Protein AF-A0AAJ4AQU0-F1 (afdb_monomer_lite)

Foldseek 3Di:
DVVPVVVVVVVVVVVVVVVCVVVVPPVVVVVVVVVPPDDPPDDDDDPLCVVLVCLCCVLVFDFDADVPPRQGDWGPVVSSVVSLVPDPVNVVDDPVVVVVSVVVNVVVGVVVSVVVVVVVVVVVPDD

Radius of gyration: 20.94 Å; chains: 1; bounding box: 39×49×46 Å

Sequence (127 aa):
MRQLYAADIDAEQDRLNEQANQWNAPPEVLAQLANQLPDDEDVVIWPENHLTMNLFFSCQTQWHFAGMAGVRTGLNWQSLELAMSRSAEFRSLDDGTKDEVFDELVLVERVVLKAIREHESLQKTKP

Secondary structure (DSSP, 8-state):
-HHHHHHHHHHHHHHHHHHHHHTT--HHHHHHHHTSSPPTT--PPPGGGHHHHHHHHHTTT-EEEETTTTEEEEE-HHHHHHHHHH-HHHHHS-HHHHHHHHHHHHHHHHHHHHHHHHHHHHHTT--

pLDDT: mean 78.4, std 15.03, range [33.78, 95.88]

Structure (mmCIF, N/CA/C/O backbone):
data_AF-A0AAJ4AQU0-F1
#
_entry.id   AF-A0AAJ4AQU0-F1
#
loop_
_atom_site.group_PDB
_atom_site.id
_atom_site.type_symbol
_atom_site.label_atom_id
_atom_site.label_alt_id
_atom_site.label_comp_id
_atom_site.label_asym_id
_atom_site.label_entity_id
_atom_site.label_seq_id
_atom_site.pdbx_PDB_ins_code
_atom_site.Cartn_x
_atom_site.Cartn_y
_atom_site.Cartn_z
_atom_site.occupancy
_atom_site.B_iso_or_equiv
_atom_site.auth_seq_id
_atom_site.auth_comp_id
_atom_site.auth_asym_id
_atom_site.auth_atom_id
_atom_site.pdbx_PDB_model_num
ATOM 1 N N . MET A 1 1 ? -18.404 -2.796 -17.297 1.00 43.47 1 MET A N 1
ATOM 2 C CA . MET A 1 1 ? -17.021 -3.277 -17.075 1.00 43.47 1 MET A CA 1
ATOM 3 C C . MET A 1 1 ? -16.926 -4.351 -15.985 1.00 43.47 1 MET A C 1
ATOM 5 O O . MET A 1 1 ? -16.213 -5.305 -16.217 1.00 43.47 1 MET A O 1
ATOM 9 N N . ARG A 1 2 ? -17.687 -4.303 -14.870 1.00 33.78 2 ARG A N 1
ATOM 10 C CA . ARG A 1 2 ? -17.804 -5.432 -13.901 1.00 33.78 2 ARG A CA 1
ATOM 11 C C . ARG A 1 2 ? -18.472 -6.707 -14.445 1.00 33.78 2 ARG A C 1
ATOM 13 O O . ARG A 1 2 ? -18.198 -7.787 -13.955 1.00 33.78 2 ARG A O 1
ATOM 20 N N . GLN A 1 3 ? -19.356 -6.576 -15.433 1.00 34.16 3 GLN A N 1
ATOM 21 C CA . GLN A 1 3 ? -20.118 -7.704 -15.990 1.00 34.16 3 GLN A CA 1
ATOM 22 C C . GLN A 1 3 ? -19.325 -8.575 -16.975 1.00 34.16 3 GLN A C 1
ATOM 24 O O . GLN A 1 3 ? -19.775 -9.667 -17.283 1.00 34.16 3 GLN A O 1
ATOM 29 N N . LEU A 1 4 ? -18.179 -8.099 -17.474 1.00 39.06 4 LEU A N 1
ATOM 30 C CA . LEU A 1 4 ? -17.393 -8.837 -18.468 1.00 39.06 4 LEU A CA 1
ATOM 31 C C . LEU A 1 4 ? -16.598 -9.981 -17.818 1.00 39.06 4 LEU A C 1
ATOM 33 O O . LEU A 1 4 ? -16.625 -11.085 -18.331 1.00 39.06 4 LEU A O 1
ATOM 37 N N . TYR A 1 5 ? -16.020 -9.769 -16.632 1.00 46.91 5 TYR A N 1
ATOM 38 C CA . TYR A 1 5 ? -15.169 -10.777 -15.986 1.00 46.91 5 TYR A CA 1
ATOM 39 C C . TYR A 1 5 ? -15.909 -11.901 -15.256 1.00 46.91 5 TYR A C 1
ATOM 41 O O . TYR A 1 5 ? -15.424 -13.024 -15.251 1.00 46.91 5 TYR A O 1
ATOM 49 N N . ALA A 1 6 ? -17.085 -11.638 -14.674 1.00 49.25 6 ALA A N 1
ATOM 50 C CA . ALA A 1 6 ? -17.925 -12.724 -14.157 1.00 49.25 6 ALA A CA 1
ATOM 51 C C . ALA A 1 6 ? -18.366 -13.647 -15.305 1.00 49.25 6 ALA A C 1
ATOM 53 O O . ALA A 1 6 ? -18.252 -14.860 -15.200 1.00 49.25 6 ALA A O 1
ATOM 54 N N . ALA A 1 7 ? -18.739 -13.056 -16.447 1.00 54.66 7 ALA A N 1
ATOM 55 C CA . ALA A 1 7 ? -19.074 -13.809 -17.649 1.00 54.66 7 ALA A CA 1
ATOM 56 C C . ALA A 1 7 ? -17.878 -14.595 -18.214 1.00 54.66 7 ALA A C 1
ATOM 58 O O . ALA A 1 7 ? -18.085 -15.676 -18.752 1.00 54.66 7 ALA A O 1
ATOM 59 N N . ASP A 1 8 ? -16.647 -14.087 -18.087 1.00 58.78 8 ASP A N 1
ATOM 60 C CA . ASP A 1 8 ? -15.440 -14.794 -18.535 1.00 58.78 8 ASP A CA 1
ATOM 61 C C . ASP A 1 8 ? -15.090 -15.992 -17.633 1.00 58.78 8 ASP A C 1
ATOM 63 O O . ASP A 1 8 ? -14.667 -17.029 -18.142 1.00 58.78 8 ASP A O 1
ATOM 67 N N . ILE A 1 9 ? -15.306 -15.884 -16.315 1.00 58.62 9 ILE A N 1
ATOM 68 C CA . ILE A 1 9 ? -15.133 -17.001 -15.369 1.00 58.62 9 ILE A CA 1
ATOM 69 C C . ILE A 1 9 ? -16.214 -18.062 -15.603 1.00 58.62 9 ILE A C 1
ATOM 71 O O . ILE A 1 9 ? -15.888 -19.237 -15.770 1.00 58.62 9 ILE A O 1
ATOM 75 N N . ASP A 1 10 ? -17.477 -17.642 -15.710 1.00 65.94 10 ASP A N 1
ATOM 76 C CA . ASP A 1 10 ? -18.609 -18.533 -15.980 1.00 65.94 10 ASP A CA 1
ATOM 77 C C . ASP A 1 10 ? -18.435 -19.261 -17.329 1.00 65.94 10 ASP A C 1
ATOM 79 O O . ASP A 1 10 ? -18.636 -20.471 -17.425 1.00 65.94 10 ASP A O 1
ATOM 83 N N . ALA A 1 11 ? -17.980 -18.551 -18.371 1.00 72.19 11 ALA A N 1
ATOM 84 C CA . ALA A 1 11 ? -17.759 -19.131 -19.695 1.00 72.19 11 ALA A CA 1
ATOM 85 C C . ALA A 1 11 ? -16.601 -20.138 -19.727 1.00 72.19 11 ALA A C 1
ATOM 87 O O . ALA A 1 11 ? -16.659 -21.125 -20.464 1.00 72.19 11 ALA A O 1
ATOM 88 N N . GLU A 1 12 ? -15.537 -19.903 -18.960 1.00 68.62 12 GLU A N 1
ATOM 89 C CA . GLU A 1 12 ? -14.436 -20.860 -18.851 1.00 68.62 12 GLU A CA 1
ATOM 90 C C . GLU A 1 12 ? -14.853 -22.096 -18.042 1.00 68.62 12 GLU A C 1
ATOM 92 O O . GLU A 1 12 ? -14.488 -23.223 -18.379 1.00 68.62 12 GLU A O 1
ATOM 97 N N . GLN A 1 13 ? -15.704 -21.909 -17.036 1.00 66.19 13 GLN A N 1
ATOM 98 C CA . GLN A 1 13 ? -16.266 -22.994 -16.242 1.00 66.19 13 GLN A CA 1
ATOM 99 C C . GLN A 1 13 ? -17.209 -23.887 -17.055 1.00 66.19 13 GLN A C 1
ATOM 101 O O . GLN A 1 13 ? -17.137 -25.115 -16.953 1.00 66.19 13 GLN A O 1
ATOM 106 N N . ASP A 1 14 ? -18.025 -23.297 -17.927 1.00 76.81 14 ASP A N 1
ATOM 107 C CA . ASP A 1 14 ? -18.859 -24.041 -18.871 1.00 76.81 14 ASP A CA 1
ATOM 108 C C . ASP A 1 14 ? -18.006 -24.886 -19.831 1.00 76.81 14 ASP A C 1
ATOM 110 O O . ASP A 1 14 ? -18.283 -26.073 -20.019 1.00 76.81 14 ASP A O 1
ATOM 114 N N . ARG A 1 15 ? -16.900 -24.338 -20.357 1.00 76.25 15 ARG A N 1
ATOM 115 C CA . ARG A 1 15 ? -15.965 -25.094 -21.214 1.00 76.25 15 ARG A CA 1
ATOM 116 C C . ARG A 1 15 ? -15.301 -26.255 -20.483 1.00 76.25 15 ARG A C 1
ATOM 118 O O . ARG A 1 15 ? -15.224 -27.354 -21.032 1.00 76.25 15 ARG A O 1
ATOM 125 N N . LEU A 1 16 ? -14.819 -26.030 -19.261 1.00 70.88 16 LEU A N 1
ATOM 126 C CA . LEU A 1 16 ? -14.173 -27.075 -18.462 1.00 70.88 16 LEU A CA 1
ATOM 127 C C . LEU A 1 16 ? -15.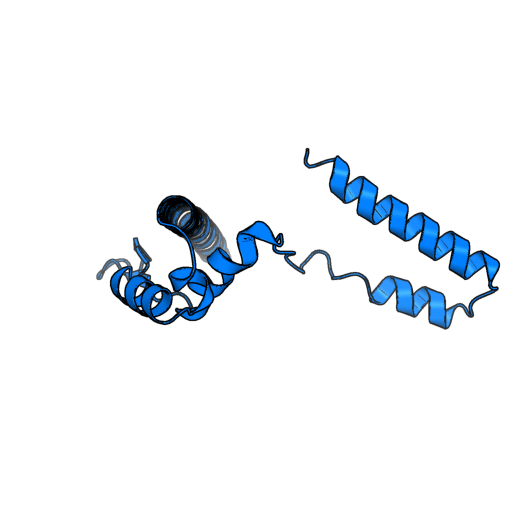158 -28.203 -18.125 1.00 70.88 16 LEU A C 1
ATOM 129 O O . LEU A 1 16 ? -14.800 -29.379 -18.216 1.00 70.88 16 LEU A O 1
ATOM 133 N N . ASN A 1 17 ? -16.414 -27.863 -17.822 1.00 72.75 17 ASN A N 1
ATOM 134 C CA . ASN A 1 17 ? -17.481 -28.836 -17.590 1.00 72.75 17 ASN A CA 1
ATOM 135 C C . ASN A 1 17 ? -17.842 -29.617 -18.862 1.00 72.75 17 ASN A C 1
ATOM 137 O O . ASN A 1 17 ? -17.996 -30.840 -18.813 1.00 72.75 17 ASN A O 1
ATOM 141 N N . GLU A 1 18 ? -17.945 -28.950 -20.015 1.00 79.12 18 GLU A N 1
ATOM 142 C CA . GLU A 1 18 ? -18.169 -29.607 -21.308 1.00 79.12 18 GLU A CA 1
ATOM 143 C C . GLU A 1 18 ? -17.034 -30.579 -21.656 1.00 79.12 18 GLU A C 1
ATOM 145 O O . GLU A 1 18 ? -17.289 -31.720 -22.053 1.00 79.12 18 GLU A O 1
ATOM 150 N N . GLN A 1 19 ? -15.783 -30.172 -21.443 1.00 75.75 19 GLN A N 1
ATOM 151 C CA . GLN A 1 19 ? -14.606 -30.987 -21.735 1.00 75.75 19 GLN A CA 1
ATOM 152 C C . GLN A 1 19 ? -14.485 -32.191 -20.789 1.00 75.75 19 GLN A C 1
ATOM 154 O O . GLN A 1 19 ? -14.175 -33.303 -21.224 1.00 75.75 19 GLN A O 1
ATOM 159 N N . ALA A 1 20 ? -14.796 -32.008 -19.505 1.00 71.44 20 ALA A N 1
ATOM 160 C CA . ALA A 1 20 ? -14.804 -33.095 -18.534 1.00 71.44 20 ALA A CA 1
ATOM 161 C C . ALA A 1 20 ? -15.932 -34.111 -18.804 1.00 71.44 20 ALA A C 1
ATOM 163 O O . ALA A 1 20 ? -15.712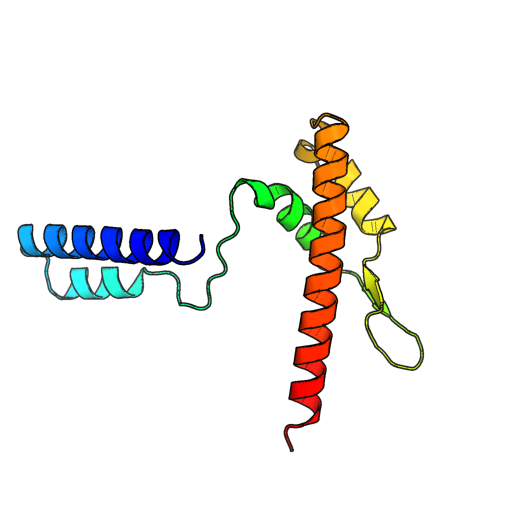 -35.323 -18.700 1.00 71.44 20 ALA A O 1
ATOM 164 N N . ASN A 1 21 ? -17.104 -33.639 -19.246 1.00 73.00 21 ASN A N 1
ATOM 165 C CA . ASN A 1 21 ? -18.194 -34.499 -19.718 1.00 73.00 21 ASN A CA 1
ATOM 166 C C . ASN A 1 21 ? -17.808 -35.262 -20.995 1.00 73.00 21 ASN A C 1
ATOM 168 O O . ASN A 1 21 ? -18.092 -36.453 -21.114 1.00 73.00 21 ASN A O 1
ATOM 172 N N . GLN A 1 22 ? -17.108 -34.612 -21.930 1.00 80.88 22 GLN A N 1
ATOM 173 C CA . GLN A 1 22 ? -16.633 -35.239 -23.167 1.00 80.88 22 GLN A CA 1
ATOM 174 C C . GLN A 1 22 ? -15.657 -36.398 -22.905 1.00 80.88 22 GLN A C 1
ATOM 176 O O . GLN A 1 22 ? -15.599 -37.351 -23.683 1.00 80.88 22 GLN A O 1
ATOM 181 N N . TRP A 1 23 ? -14.896 -36.337 -21.813 1.00 78.00 23 TRP A N 1
ATOM 182 C CA . TRP A 1 23 ? -13.918 -37.361 -21.443 1.00 78.00 23 TRP A CA 1
ATOM 183 C C . TRP A 1 23 ? -14.457 -38.428 -20.484 1.00 78.00 23 TRP A C 1
ATOM 185 O O . TRP A 1 23 ? -13.678 -39.271 -20.040 1.00 78.00 23 TRP A O 1
ATOM 195 N N . ASN A 1 24 ? -15.766 -38.435 -20.183 1.00 78.06 24 ASN A N 1
ATOM 196 C CA . ASN A 1 24 ? -16.362 -39.302 -19.156 1.00 78.06 24 ASN A CA 1
ATOM 197 C C . ASN A 1 24 ? -15.550 -39.266 -17.849 1.00 78.06 24 ASN A C 1
ATOM 199 O O . ASN A 1 24 ? -15.269 -40.309 -17.248 1.00 78.06 24 ASN A O 1
ATOM 203 N N . ALA A 1 25 ? -15.120 -38.068 -17.441 1.00 75.44 25 ALA A N 1
ATOM 204 C CA . ALA A 1 25 ? -14.347 -37.908 -16.224 1.00 75.44 25 ALA A CA 1
ATOM 205 C C . ALA A 1 25 ? -15.123 -38.522 -15.040 1.00 75.44 25 ALA A C 1
ATOM 207 O O . ALA A 1 25 ? -16.333 -38.300 -14.920 1.00 75.44 25 ALA A O 1
ATOM 208 N N . PRO A 1 26 ? -14.467 -39.311 -14.169 1.00 77.69 26 PRO A N 1
ATOM 209 C CA . PRO A 1 26 ? -15.115 -39.854 -12.986 1.00 77.69 26 PRO A CA 1
ATOM 210 C C . PRO A 1 26 ? -15.768 -38.733 -12.160 1.00 77.69 26 PRO A C 1
ATOM 212 O O . PRO A 1 26 ? -15.194 -37.644 -12.077 1.00 77.69 26 PRO A O 1
ATOM 215 N N . PRO A 1 27 ? -16.908 -38.986 -11.488 1.00 70.25 27 PRO A N 1
ATOM 216 C CA . PRO A 1 27 ? -17.597 -37.974 -10.678 1.00 70.25 27 PRO A CA 1
ATOM 217 C C . PRO A 1 27 ? -16.689 -37.321 -9.628 1.00 70.25 27 PRO A C 1
ATOM 219 O O . PRO A 1 27 ? -16.859 -36.156 -9.286 1.00 70.25 27 PRO A O 1
ATOM 222 N N . GLU A 1 28 ? -15.688 -38.064 -9.153 1.00 71.19 28 GLU A N 1
ATOM 223 C CA . GLU A 1 28 ? -14.668 -37.594 -8.215 1.00 71.19 28 GLU A CA 1
ATOM 224 C C . GLU A 1 28 ? -13.771 -36.492 -8.804 1.00 71.19 28 GLU A C 1
ATOM 226 O O . GLU A 1 28 ? -13.384 -35.577 -8.085 1.00 71.19 28 GLU A O 1
ATOM 231 N N . VAL A 1 29 ? -13.475 -36.533 -10.108 1.00 72.44 29 VAL A N 1
ATOM 232 C CA . VAL A 1 29 ? -12.662 -35.520 -10.804 1.00 72.44 29 VAL A CA 1
ATOM 233 C C . VAL A 1 29 ? -13.474 -34.245 -11.040 1.00 72.44 29 VAL A C 1
ATOM 235 O O . VAL A 1 29 ? -12.963 -33.148 -10.832 1.00 72.44 29 VAL A O 1
ATOM 238 N N . LEU A 1 30 ? -14.757 -34.379 -11.389 1.00 64.69 30 LEU A N 1
ATOM 239 C CA . LEU A 1 30 ? -15.687 -33.247 -11.505 1.00 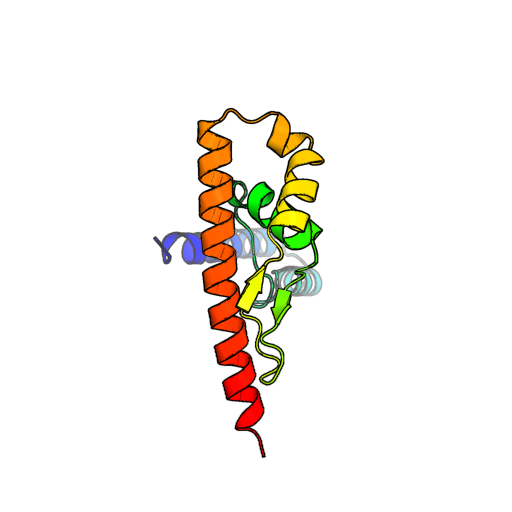64.69 30 LEU A CA 1
ATOM 240 C C . LEU A 1 30 ? -15.880 -32.535 -10.156 1.00 64.69 30 LEU A C 1
ATOM 242 O O . LEU A 1 30 ? -15.858 -31.308 -10.089 1.00 64.69 30 LEU A O 1
ATOM 246 N N . ALA A 1 31 ? -16.005 -33.303 -9.069 1.00 67.31 31 ALA A N 1
ATOM 247 C CA . ALA A 1 31 ? -16.106 -32.763 -7.715 1.00 67.31 31 ALA A CA 1
ATOM 248 C C . ALA A 1 31 ? -14.815 -32.062 -7.253 1.00 67.31 31 ALA A C 1
ATOM 250 O O . ALA A 1 31 ? -14.878 -31.079 -6.520 1.00 67.31 31 ALA A O 1
ATOM 251 N N . GLN A 1 32 ? -13.642 -32.541 -7.682 1.00 67.56 32 GLN A N 1
ATOM 252 C CA . GLN A 1 32 ? -12.367 -31.867 -7.415 1.00 67.56 32 GLN A CA 1
ATOM 253 C C . GLN A 1 32 ? -12.226 -30.564 -8.205 1.00 67.56 32 GLN A C 1
ATOM 255 O O . GLN A 1 32 ? -11.750 -29.588 -7.637 1.00 67.56 32 GLN A O 1
ATOM 260 N N . LEU A 1 33 ? -12.677 -30.518 -9.464 1.00 61.12 33 LEU A N 1
ATOM 261 C CA . LEU A 1 33 ? -12.679 -29.287 -10.265 1.00 61.12 33 LEU A CA 1
ATOM 262 C C . LEU A 1 33 ? -13.561 -28.200 -9.637 1.00 61.12 33 LEU A C 1
ATOM 264 O O . LEU A 1 33 ? -13.146 -27.051 -9.542 1.00 61.12 33 LEU A O 1
ATOM 268 N N . ALA A 1 34 ? -14.748 -28.577 -9.154 1.00 61.50 34 ALA A N 1
ATOM 269 C CA . ALA A 1 34 ? -15.660 -27.657 -8.474 1.00 61.50 34 ALA A CA 1
ATOM 270 C C . ALA A 1 34 ? -15.074 -27.076 -7.171 1.00 61.50 34 ALA A C 1
ATOM 272 O O . ALA A 1 34 ? -15.415 -25.960 -6.801 1.00 61.50 34 ALA A O 1
ATOM 273 N N . ASN A 1 35 ? -14.174 -27.811 -6.504 1.00 60.34 35 ASN A N 1
ATOM 274 C CA . ASN A 1 35 ? -13.485 -27.386 -5.278 1.00 60.34 35 ASN A CA 1
ATOM 275 C C . ASN A 1 35 ? -12.133 -26.685 -5.530 1.00 60.34 35 ASN A C 1
ATOM 277 O O . ASN A 1 35 ? -11.453 -26.330 -4.571 1.00 60.34 35 ASN A O 1
ATOM 281 N N . GLN A 1 36 ? -11.691 -26.554 -6.786 1.00 57.41 36 GLN A N 1
ATOM 282 C CA . GLN A 1 36 ? -10.459 -25.839 -7.155 1.00 57.41 36 GLN A CA 1
ATOM 283 C C . GLN A 1 36 ? -10.708 -24.398 -7.595 1.00 57.41 36 GLN A C 1
ATOM 285 O O . GLN A 1 36 ? -9.755 -23.679 -7.901 1.00 57.41 36 GLN A O 1
ATOM 290 N N . LEU A 1 37 ? -11.969 -23.976 -7.640 1.00 52.59 37 LEU A N 1
ATOM 291 C CA . LEU A 1 37 ? -12.273 -22.567 -7.791 1.00 52.59 37 LEU A CA 1
ATOM 292 C C . LEU A 1 37 ? -11.812 -21.855 -6.516 1.00 52.59 37 LEU A C 1
ATOM 294 O O . LEU A 1 37 ? -12.047 -22.387 -5.427 1.00 52.59 37 LEU A O 1
ATOM 298 N N . PRO A 1 38 ? -11.133 -20.703 -6.641 1.00 49.88 38 PRO A N 1
ATOM 299 C CA . PRO A 1 38 ? -10.900 -19.840 -5.495 1.00 49.88 38 PRO A CA 1
ATOM 300 C C . PRO A 1 38 ? -12.247 -19.635 -4.795 1.00 49.88 38 PRO A C 1
ATOM 302 O O . PRO A 1 38 ? -13.245 -19.399 -5.485 1.00 49.88 38 PRO A O 1
ATOM 305 N N . ASP A 1 39 ? -12.308 -19.780 -3.468 1.00 52.41 39 ASP A N 1
ATOM 306 C CA . ASP A 1 39 ? -13.531 -19.433 -2.736 1.00 52.41 39 ASP A CA 1
ATOM 307 C C . ASP A 1 39 ? -13.922 -17.995 -3.137 1.00 52.41 39 ASP A C 1
ATOM 309 O O . ASP A 1 39 ? -13.049 -17.182 -3.447 1.00 52.41 39 ASP A O 1
ATOM 313 N N . ASP A 1 40 ? -15.204 -17.618 -3.081 1.00 52.34 40 ASP A N 1
ATOM 314 C CA . ASP A 1 40 ? -15.640 -16.215 -3.279 1.00 52.34 40 ASP A CA 1
ATOM 315 C C . ASP A 1 40 ? -14.932 -15.217 -2.312 1.00 52.34 40 ASP A C 1
ATOM 317 O O . ASP A 1 40 ? -15.121 -14.000 -2.393 1.00 52.34 40 ASP A O 1
ATOM 321 N N . GLU A 1 41 ? -14.116 -15.726 -1.381 1.00 55.41 41 GLU A N 1
ATOM 322 C CA . GLU A 1 41 ? -13.233 -14.997 -0.470 1.00 55.41 41 GLU A CA 1
ATOM 323 C C . GLU A 1 41 ? -11.822 -14.704 -1.028 1.00 55.41 41 GLU A C 1
ATOM 325 O O . GLU A 1 41 ? -11.114 -13.859 -0.469 1.00 55.41 41 GLU A O 1
ATOM 330 N N . ASP A 1 42 ? -11.396 -15.334 -2.126 1.00 59.78 42 ASP A N 1
ATOM 331 C CA . ASP A 1 42 ? -10.065 -15.139 -2.701 1.00 59.78 42 ASP A CA 1
ATOM 332 C C . ASP A 1 42 ? -10.009 -13.858 -3.549 1.00 59.78 42 ASP A C 1
ATOM 334 O O . ASP A 1 42 ? -10.514 -13.754 -4.670 1.00 59.78 42 ASP A O 1
ATOM 338 N N . VAL A 1 43 ? -9.355 -12.833 -2.999 1.00 71.62 43 VAL A N 1
ATOM 339 C CA . VAL A 1 43 ? -9.184 -11.539 -3.667 1.00 71.62 43 VAL A CA 1
ATOM 340 C C . VAL A 1 43 ? -8.108 -11.643 -4.746 1.00 71.62 43 VAL A C 1
ATOM 342 O O . VAL A 1 43 ? -6.911 -11.679 -4.457 1.00 71.62 43 VAL A O 1
ATOM 345 N N . VAL A 1 44 ? -8.534 -11.609 -6.009 1.00 80.88 44 VAL A N 1
ATOM 346 C CA . VAL A 1 44 ? -7.627 -11.519 -7.160 1.00 80.88 44 VAL A CA 1
ATOM 347 C C . VAL A 1 44 ? -7.089 -10.092 -7.299 1.00 80.88 44 VAL A C 1
ATOM 349 O O . VAL A 1 44 ? -7.849 -9.124 -7.391 1.00 80.88 44 VAL A O 1
ATOM 352 N N . ILE A 1 45 ? -5.762 -9.962 -7.346 1.00 85.38 45 ILE A N 1
ATOM 353 C CA . ILE A 1 45 ? -5.066 -8.708 -7.653 1.00 85.38 45 ILE A CA 1
ATOM 354 C C . ILE A 1 45 ? -4.721 -8.716 -9.142 1.00 85.38 45 ILE A C 1
ATOM 356 O O . ILE A 1 45 ? -4.118 -9.664 -9.638 1.00 85.38 45 ILE A O 1
ATOM 360 N N . TRP A 1 46 ? -5.111 -7.664 -9.861 1.00 84.50 46 TRP A N 1
ATOM 361 C CA . TRP A 1 46 ? -4.774 -7.527 -11.280 1.00 84.50 46 TRP A CA 1
ATOM 362 C C . TRP A 1 46 ? -3.267 -7.338 -11.479 1.00 84.50 46 TRP A C 1
ATOM 364 O O . TRP A 1 46 ? -2.668 -6.635 -10.659 1.00 84.50 46 TRP A O 1
ATOM 374 N N . PRO A 1 47 ? -2.663 -7.889 -12.554 1.00 86.25 47 PRO A N 1
ATOM 375 C CA . PRO A 1 47 ? -1.230 -7.786 -12.852 1.00 86.25 47 PRO A CA 1
ATOM 376 C C . PRO A 1 47 ? -0.650 -6.380 -12.672 1.00 86.25 47 PRO A C 1
ATOM 378 O O . PRO A 1 47 ? 0.384 -6.218 -12.030 1.00 86.25 47 PRO A O 1
ATOM 381 N N . GLU A 1 48 ? -1.349 -5.362 -13.166 1.00 85.12 48 GLU A N 1
ATOM 382 C CA . GLU A 1 48 ? -0.961 -3.954 -13.074 1.00 85.12 48 GLU A CA 1
ATOM 383 C C . GLU A 1 48 ? -0.867 -3.435 -11.630 1.00 85.12 48 GLU A C 1
ATOM 385 O O . GLU A 1 48 ? -0.019 -2.606 -11.325 1.00 85.12 48 GLU A O 1
ATOM 390 N N . ASN A 1 49 ? -1.665 -3.985 -10.712 1.00 90.00 49 ASN A N 1
ATOM 391 C CA . ASN A 1 49 ? -1.710 -3.565 -9.312 1.00 90.00 49 ASN A CA 1
ATOM 392 C C . ASN A 1 49 ? -0.729 -4.346 -8.423 1.00 90.00 49 ASN A C 1
ATOM 394 O O . ASN A 1 49 ? -0.620 -4.055 -7.229 1.00 90.00 49 ASN A O 1
ATOM 398 N N . HIS A 1 50 ? -0.028 -5.358 -8.952 1.00 91.56 50 HIS A N 1
ATOM 399 C CA . HIS A 1 50 ? 0.829 -6.219 -8.131 1.00 91.56 50 HIS A CA 1
ATOM 400 C C . HIS A 1 50 ? 1.928 -5.436 -7.425 1.00 91.56 50 HIS A C 1
ATOM 402 O O . HIS A 1 50 ? 2.155 -5.661 -6.238 1.00 91.56 50 HIS A O 1
ATOM 408 N N . LEU A 1 51 ? 2.599 -4.515 -8.119 1.00 92.50 51 LEU A N 1
ATOM 409 C CA . LEU A 1 51 ? 3.687 -3.742 -7.527 1.00 92.50 51 LEU A CA 1
ATOM 410 C C . LEU A 1 51 ? 3.184 -2.884 -6.359 1.00 92.50 51 LEU A C 1
ATOM 412 O O . LEU A 1 51 ? 3.728 -2.967 -5.255 1.00 92.50 51 LEU A O 1
ATOM 416 N N . THR A 1 52 ? 2.118 -2.118 -6.579 1.00 93.12 52 THR A N 1
ATOM 417 C CA . THR A 1 52 ? 1.471 -1.277 -5.565 1.00 93.12 52 THR A CA 1
ATOM 418 C C . THR A 1 52 ? 1.041 -2.105 -4.357 1.00 93.12 52 THR A C 1
ATOM 420 O O . THR A 1 52 ? 1.383 -1.776 -3.218 1.00 93.12 52 THR A O 1
ATOM 423 N N . MET A 1 53 ? 0.354 -3.227 -4.582 1.00 91.44 53 MET A N 1
ATOM 424 C CA . MET A 1 53 ? -0.112 -4.089 -3.496 1.00 91.44 53 MET A CA 1
ATOM 425 C C . MET A 1 53 ? 1.045 -4.769 -2.759 1.00 91.44 53 MET A C 1
ATOM 427 O O . MET A 1 53 ? 1.035 -4.830 -1.531 1.00 91.44 53 MET A O 1
ATOM 431 N N . ASN A 1 54 ? 2.086 -5.214 -3.465 1.00 91.31 54 ASN A N 1
ATOM 432 C CA . ASN A 1 54 ? 3.285 -5.783 -2.850 1.00 91.31 54 ASN A CA 1
ATOM 433 C C . ASN A 1 54 ? 4.004 -4.758 -1.971 1.00 91.31 54 ASN A C 1
ATOM 435 O O . ASN A 1 54 ? 4.396 -5.084 -0.851 1.00 91.31 54 ASN A O 1
ATOM 439 N N . LEU A 1 55 ? 4.153 -3.516 -2.441 1.00 90.56 55 LEU A N 1
ATOM 440 C CA . LEU A 1 55 ? 4.728 -2.428 -1.649 1.00 90.56 55 LEU A CA 1
ATOM 441 C C . LEU A 1 55 ? 3.882 -2.156 -0.403 1.00 90.56 55 LEU A C 1
ATOM 443 O O . LEU A 1 55 ? 4.420 -2.136 0.705 1.00 90.56 55 LEU A O 1
ATOM 447 N N . PHE A 1 56 ? 2.563 -2.048 -0.559 1.00 90.31 56 PHE A N 1
ATOM 448 C CA . PHE A 1 56 ? 1.632 -1.868 0.552 1.00 90.31 56 PHE A CA 1
ATOM 449 C C . PHE A 1 56 ? 1.737 -2.997 1.597 1.00 90.31 56 PHE A C 1
ATOM 451 O O . PHE A 1 56 ? 1.862 -2.732 2.799 1.00 90.31 56 PHE A O 1
ATOM 458 N N . PHE A 1 57 ? 1.765 -4.260 1.162 1.00 87.94 57 PHE A N 1
ATOM 459 C CA . PHE A 1 57 ? 1.884 -5.417 2.054 1.00 87.94 57 PHE A CA 1
ATOM 460 C C . PHE A 1 57 ? 3.282 -5.595 2.650 1.00 87.94 57 PHE A C 1
ATOM 462 O O . PHE A 1 57 ? 3.402 -6.105 3.765 1.00 87.94 57 PHE A O 1
ATOM 469 N N . SER A 1 58 ? 4.338 -5.140 1.971 1.00 85.50 58 SER A N 1
ATOM 470 C CA . SER A 1 58 ? 5.719 -5.250 2.465 1.00 85.50 58 SER A CA 1
ATOM 471 C C . SER A 1 58 ? 5.936 -4.506 3.785 1.00 85.50 58 SER A C 1
ATOM 473 O O . SER A 1 58 ? 6.744 -4.921 4.616 1.00 85.50 58 SER A O 1
ATOM 475 N N . CYS A 1 59 ? 5.158 -3.450 4.030 1.00 79.94 59 CYS A N 1
ATOM 476 C CA . CYS A 1 59 ? 5.174 -2.713 5.289 1.00 79.94 59 CYS A CA 1
ATOM 477 C C . CYS A 1 59 ? 4.279 -3.335 6.375 1.00 79.94 59 CYS A C 1
ATOM 479 O O . CYS A 1 59 ? 4.183 -2.759 7.460 1.00 79.94 59 CYS A O 1
ATOM 481 N N . GLN A 1 60 ? 3.598 -4.455 6.083 1.00 70.75 60 GLN A N 1
ATOM 482 C CA . GLN A 1 60 ? 2.598 -5.135 6.928 1.00 70.75 60 GLN A CA 1
ATOM 483 C C . GLN A 1 60 ? 1.619 -4.168 7.624 1.00 70.75 60 GLN A C 1
ATOM 485 O O . GLN A 1 60 ? 1.099 -4.422 8.708 1.00 70.75 60 GLN A O 1
ATOM 490 N N . THR A 1 61 ? 1.349 -3.039 6.963 1.00 67.31 61 THR A N 1
ATOM 491 C CA . THR A 1 61 ? 0.472 -1.943 7.384 1.00 67.31 61 THR A CA 1
ATOM 492 C C . THR A 1 61 ? 0.759 -1.387 8.787 1.00 67.31 61 THR A C 1
ATOM 494 O O . THR A 1 61 ? -0.027 -1.503 9.727 1.00 67.31 61 THR A O 1
ATOM 497 N N . GLN A 1 62 ? 1.900 -0.709 8.924 1.00 78.75 62 GLN A N 1
ATOM 498 C CA . GLN A 1 62 ? 2.157 0.169 10.066 1.00 78.75 62 GLN A CA 1
ATOM 499 C C . GLN A 1 62 ? 1.306 1.440 9.956 1.00 78.75 62 GLN A C 1
ATOM 501 O O . GLN A 1 62 ? 1.527 2.281 9.084 1.00 78.75 62 GLN A O 1
ATOM 506 N N . TRP A 1 63 ? 0.340 1.579 10.861 1.00 87.88 63 TRP A N 1
ATOM 507 C CA . TRP A 1 63 ? -0.545 2.738 10.934 1.00 87.88 63 TRP A CA 1
ATOM 508 C C . TRP A 1 63 ? -0.086 3.719 12.009 1.00 87.88 63 TRP A C 1
ATOM 510 O O . TRP A 1 63 ? 0.336 3.328 13.098 1.00 87.88 63 TRP A O 1
ATOM 520 N N . HIS A 1 64 ? -0.250 5.006 11.736 1.00 87.44 64 HIS A N 1
ATOM 521 C CA . HIS A 1 64 ? -0.332 6.017 12.775 1.00 87.44 64 HIS A CA 1
ATOM 522 C C . HIS A 1 64 ? -1.688 5.936 13.478 1.00 87.44 64 HIS A C 1
ATOM 524 O O . HIS A 1 64 ? -2.721 5.687 12.849 1.00 87.44 64 HIS A O 1
ATOM 530 N N . PHE A 1 65 ? -1.679 6.167 14.790 1.00 85.25 65 PHE A N 1
ATOM 531 C CA . PHE A 1 65 ? -2.862 6.112 15.640 1.00 85.25 65 PHE A CA 1
ATOM 532 C C . PHE A 1 65 ? -3.112 7.464 16.311 1.00 85.25 65 PHE A C 1
ATOM 534 O O . PHE A 1 65 ? -2.187 8.103 16.815 1.00 85.25 65 PHE A O 1
ATOM 541 N N . ALA A 1 66 ? -4.377 7.877 16.379 1.00 81.31 66 ALA A N 1
ATOM 542 C CA . ALA A 1 66 ? -4.797 9.011 17.191 1.00 81.31 66 ALA A CA 1
ATOM 543 C C . ALA A 1 66 ? -4.750 8.622 18.680 1.00 81.31 66 ALA A C 1
ATOM 545 O O . ALA A 1 66 ? -5.548 7.802 19.137 1.00 81.31 66 ALA A O 1
ATOM 546 N N . GLY A 1 67 ? -3.824 9.227 19.432 1.00 70.50 67 GLY A N 1
ATOM 547 C CA . GLY A 1 67 ? -3.387 8.762 20.756 1.00 70.50 67 GLY A CA 1
ATOM 548 C C . GLY A 1 67 ? -4.486 8.424 21.774 1.00 70.50 67 GLY A C 1
ATOM 549 O O . GLY A 1 67 ? -4.376 7.405 22.443 1.00 70.50 67 GLY A O 1
ATOM 550 N N . MET A 1 68 ? -5.559 9.217 21.886 1.00 70.38 68 MET A N 1
ATOM 551 C CA . MET A 1 68 ? -6.631 8.947 22.868 1.00 70.38 68 MET A CA 1
ATOM 552 C C . MET A 1 68 ? -7.804 8.122 22.323 1.00 70.38 68 MET A C 1
ATOM 554 O O . MET A 1 68 ? -8.583 7.588 23.104 1.00 70.38 68 MET A O 1
ATOM 558 N N . ALA A 1 69 ? -7.951 8.021 21.000 1.00 71.12 69 ALA A N 1
ATOM 559 C CA . ALA A 1 69 ? -9.073 7.320 20.372 1.00 71.12 69 ALA A CA 1
ATOM 560 C C . ALA A 1 69 ? -8.693 5.917 19.871 1.00 71.12 69 ALA A C 1
ATOM 562 O O . ALA A 1 69 ? -9.578 5.131 19.547 1.00 71.12 69 ALA A O 1
ATOM 563 N N . GLY A 1 70 ? -7.391 5.613 19.762 1.00 76.50 70 GLY A N 1
ATOM 564 C CA . GLY A 1 70 ? -6.897 4.345 19.213 1.00 76.50 70 GLY A CA 1
ATOM 565 C C . GLY A 1 70 ? -7.248 4.137 17.736 1.00 76.50 70 GLY A C 1
ATOM 566 O O . GLY A 1 70 ? -7.136 3.028 17.226 1.00 76.50 70 GLY A O 1
ATOM 567 N N . VAL A 1 71 ? -7.689 5.193 17.044 1.00 81.31 71 VAL A N 1
ATOM 568 C CA . VAL A 1 71 ? -8.145 5.130 15.651 1.00 81.31 71 VAL A CA 1
ATOM 569 C C . VAL A 1 71 ? -6.955 5.284 14.716 1.00 81.31 71 VAL A C 1
ATOM 571 O O . VAL A 1 71 ? -6.148 6.198 14.889 1.00 81.31 71 VAL A O 1
ATOM 574 N N . ARG A 1 72 ? -6.875 4.424 13.696 1.00 86.50 72 ARG A N 1
ATOM 575 C CA . ARG A 1 72 ? -5.885 4.535 12.616 1.00 86.50 72 ARG A CA 1
ATOM 576 C C . ARG A 1 72 ? -6.152 5.789 11.779 1.00 86.50 72 ARG A C 1
ATOM 578 O O . ARG A 1 72 ? -7.275 6.007 11.314 1.00 86.50 72 ARG A O 1
ATOM 585 N N . THR A 1 73 ? -5.130 6.617 11.591 1.00 85.56 73 THR A N 1
ATOM 586 C CA . THR A 1 73 ? -5.246 7.903 10.880 1.00 85.56 73 THR A CA 1
ATOM 587 C C . THR A 1 73 ? -4.618 7.889 9.496 1.00 85.56 73 THR A C 1
ATOM 589 O O . THR A 1 73 ? -5.092 8.618 8.634 1.00 85.56 73 THR A O 1
ATOM 592 N N . GLY A 1 74 ? -3.588 7.072 9.290 1.00 87.50 74 GLY A N 1
ATOM 593 C CA . GLY A 1 74 ? -2.848 6.988 8.033 1.00 87.50 74 GLY A CA 1
ATOM 594 C C . GLY A 1 74 ? -1.676 6.022 8.131 1.00 87.50 74 GLY A C 1
ATOM 595 O O . GLY A 1 74 ? -1.306 5.607 9.233 1.00 87.50 74 GLY A O 1
ATOM 596 N N . LEU A 1 75 ? -1.124 5.640 6.990 1.00 87.88 75 LEU A N 1
ATOM 597 C CA . LEU A 1 75 ? 0.073 4.827 6.877 1.00 87.88 75 LEU A CA 1
ATOM 598 C C . LEU A 1 75 ? 1.293 5.605 7.364 1.00 87.88 75 LEU A C 1
ATOM 600 O O . LEU A 1 75 ? 1.373 6.832 7.276 1.00 87.88 75 LEU A O 1
ATOM 604 N N . ASN A 1 76 ? 2.280 4.861 7.849 1.00 88.62 76 ASN A N 1
ATOM 605 C CA . ASN A 1 76 ? 3.616 5.384 8.078 1.00 88.62 76 ASN A CA 1
ATOM 606 C C . ASN A 1 76 ? 4.346 5.523 6.732 1.00 88.62 76 ASN A C 1
ATOM 608 O O . ASN A 1 76 ? 5.038 4.606 6.279 1.00 88.62 76 ASN A O 1
ATOM 612 N N . TRP A 1 77 ? 4.169 6.679 6.093 1.00 88.56 77 TRP A N 1
ATOM 613 C CA . TRP A 1 77 ? 4.732 6.982 4.776 1.00 88.56 77 TRP A CA 1
ATOM 614 C C . TRP A 1 77 ? 6.260 6.935 4.750 1.00 88.56 77 TRP A C 1
ATOM 616 O O . TRP A 1 77 ? 6.828 6.520 3.748 1.00 88.56 77 TRP A O 1
ATOM 626 N N . GLN A 1 78 ? 6.936 7.249 5.857 1.00 87.56 78 GLN A N 1
ATOM 627 C CA . GLN A 1 78 ? 8.395 7.140 5.949 1.00 87.56 78 GLN A CA 1
ATOM 628 C C . GLN A 1 78 ? 8.865 5.682 5.843 1.00 87.56 78 GLN A C 1
ATOM 630 O O . GLN A 1 78 ? 9.894 5.384 5.237 1.00 87.56 78 GLN A O 1
ATOM 635 N N . SER A 1 79 ? 8.107 4.748 6.422 1.00 85.38 79 SER A N 1
ATOM 636 C CA . SER A 1 79 ? 8.421 3.317 6.315 1.00 85.38 79 SER A CA 1
ATOM 637 C C . SER A 1 79 ? 8.151 2.786 4.910 1.00 85.38 79 SER A C 1
ATOM 639 O O . SER A 1 79 ? 8.907 1.951 4.412 1.00 85.38 79 SER A O 1
ATOM 641 N N . LEU A 1 80 ? 7.104 3.299 4.262 1.00 85.81 80 LEU A N 1
ATOM 642 C CA . LEU A 1 80 ? 6.773 2.960 2.883 1.00 85.81 80 LEU A CA 1
ATOM 643 C C . LEU A 1 80 ? 7.806 3.514 1.899 1.00 85.81 80 LEU A C 1
ATOM 645 O O . LEU A 1 80 ? 8.234 2.796 1.004 1.00 85.81 80 LEU A O 1
ATOM 649 N N . GLU A 1 81 ? 8.295 4.735 2.112 1.00 88.62 81 GLU A N 1
ATOM 650 C CA . GLU A 1 81 ? 9.403 5.319 1.350 1.00 88.62 81 GLU A CA 1
ATOM 651 C C . GLU A 1 81 ? 10.659 4.443 1.416 1.00 88.62 81 GLU A C 1
ATOM 653 O O . GLU A 1 81 ? 11.280 4.143 0.392 1.00 88.62 81 GLU A O 1
ATOM 658 N N . LEU A 1 82 ? 10.994 3.929 2.604 1.00 88.81 82 LEU A N 1
ATOM 659 C CA . LEU A 1 82 ? 12.096 2.984 2.751 1.00 88.81 82 LEU A CA 1
ATOM 660 C C . LEU A 1 82 ? 11.844 1.680 1.976 1.00 88.81 82 LEU A C 1
ATOM 662 O O . LEU A 1 82 ? 12.766 1.180 1.328 1.00 88.81 82 LEU A O 1
ATOM 666 N N . ALA A 1 83 ? 10.627 1.133 2.008 1.00 88.31 83 ALA A N 1
ATOM 667 C CA . ALA A 1 83 ? 10.275 -0.063 1.240 1.00 88.31 83 ALA A CA 1
ATOM 668 C C . ALA A 1 83 ? 10.381 0.176 -0.276 1.00 88.31 83 ALA A C 1
ATOM 670 O O . ALA A 1 83 ? 11.021 -0.610 -0.979 1.00 88.31 83 ALA A O 1
ATOM 671 N N . MET A 1 84 ? 9.859 1.306 -0.761 1.00 90.62 84 MET A N 1
ATOM 672 C CA . MET A 1 84 ? 9.961 1.737 -2.158 1.00 90.62 84 MET A CA 1
ATOM 673 C C . MET A 1 84 ? 11.423 1.871 -2.596 1.00 90.62 84 MET A C 1
ATOM 675 O O . MET A 1 84 ? 11.817 1.309 -3.617 1.00 90.62 84 MET A O 1
ATOM 679 N N . SER A 1 85 ? 12.270 2.511 -1.783 1.00 89.75 85 SER A N 1
ATOM 680 C CA . SER A 1 85 ? 13.702 2.663 -2.087 1.00 89.75 85 SER A CA 1
ATOM 681 C C . SER A 1 85 ? 14.471 1.333 -2.135 1.00 89.75 85 SER A C 1
ATOM 683 O O . SER A 1 85 ? 15.509 1.237 -2.790 1.00 89.75 85 SER A O 1
ATOM 685 N N . ARG A 1 86 ? 13.978 0.287 -1.458 1.00 90.50 86 ARG A N 1
ATOM 686 C CA . ARG A 1 86 ? 14.591 -1.051 -1.452 1.00 90.50 86 ARG A CA 1
ATOM 687 C C . ARG A 1 86 ? 14.057 -1.964 -2.552 1.00 90.50 86 ARG A C 1
ATOM 689 O O . ARG A 1 86 ? 14.758 -2.902 -2.932 1.00 90.50 86 ARG A O 1
ATOM 696 N N . SER A 1 87 ? 12.871 -1.689 -3.089 1.00 91.25 87 SER A N 1
ATOM 697 C CA . SER A 1 87 ? 12.297 -2.455 -4.194 1.00 91.25 87 SER A CA 1
ATOM 698 C C . SER A 1 87 ? 13.097 -2.227 -5.480 1.00 91.25 87 SER A C 1
ATOM 700 O O . SER A 1 87 ? 13.252 -1.104 -5.958 1.00 91.25 87 SER A O 1
ATOM 702 N N . ALA A 1 88 ? 13.662 -3.301 -6.038 1.00 91.25 88 ALA A N 1
ATOM 703 C CA . ALA A 1 88 ? 14.389 -3.229 -7.306 1.00 91.25 88 ALA A CA 1
ATOM 704 C C . ALA A 1 88 ? 13.451 -2.905 -8.477 1.00 91.25 88 ALA A C 1
ATOM 706 O O . ALA A 1 88 ? 13.820 -2.116 -9.341 1.00 91.25 88 ALA A O 1
ATOM 707 N N . GLU A 1 89 ? 12.242 -3.468 -8.451 1.00 91.62 89 GLU A N 1
ATOM 708 C CA . GLU A 1 89 ? 11.196 -3.238 -9.444 1.00 91.62 89 GLU A CA 1
ATOM 709 C C . GLU 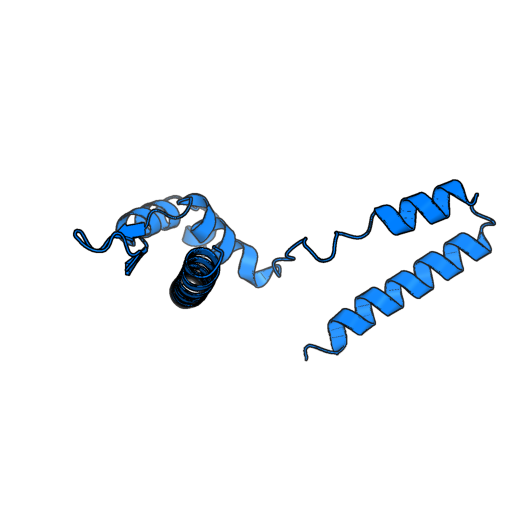A 1 89 ? 10.786 -1.761 -9.464 1.00 91.62 89 GLU A C 1
ATOM 711 O O . GLU A 1 89 ? 10.936 -1.107 -10.492 1.00 91.62 89 GLU A O 1
ATOM 716 N N . PHE A 1 90 ? 10.440 -1.187 -8.305 1.00 92.50 90 PHE A N 1
ATOM 717 C CA . PHE A 1 90 ? 10.070 0.231 -8.196 1.00 92.50 90 PHE A CA 1
ATOM 718 C C . PHE A 1 90 ? 11.195 1.178 -8.642 1.00 92.50 90 PHE A C 1
ATOM 720 O O . PHE A 1 90 ? 10.962 2.162 -9.339 1.00 92.50 90 PHE A O 1
ATOM 727 N N . ARG A 1 91 ? 12.450 0.875 -8.284 1.00 93.56 91 ARG A N 1
ATOM 728 C CA . ARG A 1 91 ? 13.604 1.695 -8.694 1.00 93.56 91 ARG A CA 1
ATOM 729 C C . ARG A 1 91 ? 13.871 1.676 -10.194 1.00 93.56 91 ARG A C 1
ATOM 731 O O . ARG A 1 91 ? 14.501 2.608 -10.688 1.00 93.56 91 ARG A O 1
ATOM 738 N N . SER A 1 92 ? 13.464 0.616 -10.886 1.00 93.75 92 SER A N 1
ATOM 739 C CA . SER A 1 92 ? 13.672 0.480 -12.329 1.00 93.75 92 SER A CA 1
ATOM 740 C C . SER A 1 92 ? 12.652 1.251 -13.170 1.00 93.75 92 SER A C 1
ATOM 742 O O . SER A 1 92 ? 12.873 1.420 -14.366 1.00 93.75 92 SER A O 1
ATOM 744 N N . LEU A 1 93 ? 11.576 1.737 -12.545 1.00 93.50 93 LEU A N 1
ATOM 745 C CA . LEU A 1 93 ? 10.536 2.517 -13.202 1.00 93.50 93 LEU A CA 1
ATOM 746 C C . LEU A 1 93 ? 11.028 3.915 -13.598 1.00 93.50 93 LEU A C 1
ATOM 748 O O . LEU A 1 93 ? 11.906 4.503 -12.951 1.00 93.50 93 LEU A O 1
ATOM 752 N N . ASP A 1 94 ? 10.419 4.465 -14.644 1.00 95.88 94 ASP A N 1
ATOM 753 C CA . ASP A 1 94 ? 10.503 5.888 -14.950 1.00 95.88 94 ASP A CA 1
ATOM 754 C C . ASP A 1 94 ? 9.700 6.714 -13.933 1.00 95.88 94 ASP A C 1
ATOM 756 O O . ASP A 1 94 ? 8.891 6.187 -13.169 1.00 95.88 94 ASP A O 1
ATOM 760 N N . ASP A 1 95 ? 9.946 8.021 -13.901 1.00 93.12 95 ASP A N 1
ATOM 761 C CA . ASP A 1 95 ? 9.359 8.890 -12.879 1.00 93.12 95 ASP A CA 1
ATOM 762 C C . ASP A 1 95 ? 7.837 9.040 -13.025 1.00 93.12 95 ASP A C 1
ATOM 764 O O . ASP A 1 95 ? 7.154 9.126 -12.011 1.00 93.12 95 ASP A O 1
ATOM 768 N N . GLY A 1 96 ? 7.290 8.962 -14.245 1.00 94.56 96 GLY A N 1
ATOM 769 C CA . GLY A 1 96 ? 5.841 9.001 -14.453 1.00 94.56 96 GLY A CA 1
ATOM 770 C C . GLY A 1 96 ? 5.152 7.780 -13.847 1.00 94.56 96 GLY A C 1
ATOM 771 O O . GLY A 1 96 ? 4.198 7.920 -13.088 1.00 94.56 96 GLY A O 1
ATOM 772 N N . THR A 1 97 ? 5.694 6.585 -14.089 1.00 93.00 97 THR A N 1
ATOM 773 C CA . THR A 1 97 ? 5.143 5.351 -13.504 1.00 93.00 97 THR A CA 1
ATOM 774 C C . THR A 1 97 ? 5.311 5.312 -11.977 1.00 93.00 97 THR A C 1
ATOM 776 O O . THR A 1 97 ? 4.470 4.761 -11.267 1.00 93.00 97 THR A O 1
ATOM 779 N N . LYS A 1 98 ? 6.373 5.915 -11.422 1.00 93.38 98 LYS A N 1
ATOM 780 C CA . LYS A 1 98 ? 6.515 6.044 -9.957 1.00 93.38 98 LYS A CA 1
ATOM 781 C C . LYS A 1 98 ? 5.428 6.925 -9.351 1.00 93.38 98 LYS A C 1
ATOM 783 O O . LYS A 1 98 ? 4.926 6.583 -8.281 1.00 93.38 98 LYS A O 1
ATOM 788 N N . ASP A 1 99 ? 5.087 8.025 -10.017 1.00 93.69 99 ASP A N 1
ATOM 789 C CA . ASP A 1 99 ? 4.011 8.917 -9.583 1.00 93.69 99 ASP A CA 1
ATOM 790 C C . ASP A 1 99 ? 2.656 8.191 -9.617 1.00 93.69 99 ASP A C 1
ATOM 792 O O . ASP A 1 99 ? 1.886 8.287 -8.663 1.00 93.69 99 ASP A O 1
ATOM 796 N N . GLU A 1 100 ? 2.402 7.373 -10.644 1.00 94.12 100 GLU A N 1
ATOM 797 C CA . GLU A 1 100 ? 1.198 6.531 -10.723 1.00 94.12 100 GLU A CA 1
ATOM 798 C C . GLU A 1 100 ? 1.117 5.529 -9.560 1.00 94.12 100 GLU A C 1
ATOM 800 O O . GLU A 1 100 ? 0.112 5.484 -8.849 1.00 94.12 100 GLU A O 1
ATOM 805 N N . VAL A 1 101 ? 2.196 4.784 -9.287 1.00 93.12 101 VAL A N 1
ATOM 806 C CA . VAL A 1 101 ? 2.258 3.850 -8.144 1.00 93.12 101 VAL A CA 1
ATOM 807 C C . VAL A 1 101 ? 2.051 4.582 -6.815 1.00 93.12 101 VAL A C 1
ATOM 809 O O . VAL A 1 101 ? 1.398 4.066 -5.904 1.00 93.12 101 VAL A O 1
ATOM 812 N N . PHE A 1 102 ? 2.592 5.795 -6.677 1.00 92.62 102 PHE A N 1
ATOM 813 C CA . PHE A 1 102 ? 2.372 6.615 -5.491 1.00 92.62 102 PHE A CA 1
ATOM 814 C C . PHE A 1 102 ? 0.891 6.988 -5.329 1.00 92.62 102 PHE A C 1
ATOM 816 O O . PHE A 1 102 ? 0.324 6.795 -4.249 1.00 92.62 102 PHE A O 1
ATOM 823 N N . ASP A 1 103 ? 0.243 7.461 -6.392 1.00 93.94 103 ASP A N 1
ATOM 824 C CA . ASP A 1 103 ? -1.180 7.808 -6.381 1.00 93.94 103 ASP A CA 1
ATOM 825 C C . ASP A 1 103 ? -2.067 6.597 -6.055 1.00 93.94 103 ASP A C 1
ATOM 827 O O . ASP A 1 103 ? -3.029 6.706 -5.278 1.00 93.94 103 ASP A O 1
ATOM 831 N N . GLU A 1 104 ? -1.716 5.421 -6.575 1.00 94.25 104 GLU A N 1
ATOM 832 C CA . GLU A 1 104 ? -2.377 4.161 -6.245 1.00 94.25 104 GLU A CA 1
ATOM 833 C C . GLU A 1 104 ? -2.205 3.789 -4.767 1.00 94.25 104 GLU A C 1
ATOM 835 O O . GLU A 1 104 ? -3.184 3.425 -4.111 1.00 94.25 104 GLU A O 1
ATOM 840 N N . LEU A 1 105 ? -1.011 3.947 -4.185 1.00 92.94 105 LEU A N 1
ATOM 841 C CA . LEU A 1 105 ? -0.782 3.711 -2.752 1.00 92.94 105 LEU A CA 1
ATOM 842 C C . LEU A 1 105 ? -1.646 4.636 -1.880 1.00 92.94 105 LEU A C 1
ATOM 844 O O . LEU A 1 105 ? -2.236 4.190 -0.889 1.00 92.94 105 LEU A O 1
ATOM 848 N N . VAL A 1 106 ? -1.786 5.909 -2.265 1.00 92.62 106 VAL A N 1
ATOM 849 C CA . VAL A 1 106 ? -2.664 6.873 -1.576 1.00 92.62 106 VAL A CA 1
ATOM 850 C C . VAL A 1 106 ? -4.140 6.482 -1.727 1.00 92.62 106 VAL A C 1
ATOM 852 O O . VAL A 1 106 ? -4.961 6.715 -0.830 1.00 92.62 106 VAL A O 1
ATOM 855 N N . LEU A 1 107 ? -4.534 5.902 -2.863 1.00 93.94 107 LEU A N 1
ATOM 856 C CA . LEU A 1 107 ? -5.882 5.368 -3.051 1.00 93.94 107 LEU A CA 1
ATOM 857 C C . LEU A 1 107 ? -6.130 4.153 -2.144 1.00 93.94 107 LEU A C 1
ATOM 859 O O . LEU A 1 107 ? -7.145 4.124 -1.440 1.00 93.94 107 LEU A O 1
ATOM 863 N N . VAL A 1 108 ? -5.196 3.198 -2.112 1.00 92.25 108 VAL A N 1
ATOM 864 C CA . VAL A 1 108 ? -5.267 1.999 -1.265 1.00 92.25 108 VAL A CA 1
ATOM 865 C C . VAL A 1 108 ? -5.390 2.388 0.207 1.00 92.25 108 VAL A C 1
ATOM 867 O O . VAL A 1 108 ? -6.297 1.903 0.882 1.00 92.25 108 VAL A O 1
ATOM 870 N N . GLU A 1 109 ? -4.569 3.322 0.703 1.00 92.88 109 GLU A N 1
ATOM 871 C CA . GLU A 1 109 ? -4.668 3.832 2.079 1.00 92.88 109 GLU A CA 1
ATOM 872 C C . GLU A 1 109 ? -6.091 4.297 2.412 1.00 92.88 109 GLU A C 1
ATOM 874 O O . GLU A 1 109 ? -6.672 3.891 3.424 1.00 92.88 109 GLU A O 1
ATOM 879 N N . ARG A 1 110 ? -6.667 5.149 1.557 1.00 92.44 110 ARG A N 1
ATOM 880 C CA . ARG A 1 110 ? -7.995 5.735 1.778 1.00 92.44 110 ARG A CA 1
ATOM 881 C C . ARG A 1 110 ? -9.086 4.670 1.808 1.00 92.44 110 ARG A C 1
ATOM 883 O O . ARG A 1 110 ? -9.959 4.718 2.680 1.00 92.44 110 ARG A O 1
ATOM 890 N N . VAL A 1 111 ? -9.039 3.719 0.876 1.00 92.12 111 VAL A N 1
ATOM 891 C CA . VAL A 1 111 ? -10.009 2.618 0.796 1.00 92.12 111 VAL A CA 1
ATOM 892 C C . VAL A 1 111 ? -9.888 1.705 2.015 1.00 92.12 111 VAL A C 1
ATOM 894 O O . VAL A 1 111 ? -10.899 1.396 2.646 1.00 92.12 111 VAL A O 1
ATOM 897 N N . VAL A 1 112 ? -8.667 1.342 2.408 1.00 90.69 112 VAL A N 1
ATOM 898 C CA . VAL A 1 112 ? -8.425 0.470 3.563 1.00 90.69 112 VAL A CA 1
ATOM 899 C C . VAL A 1 112 ? -8.843 1.147 4.867 1.00 90.69 112 VAL A C 1
ATOM 901 O O . VAL A 1 112 ? -9.535 0.531 5.674 1.00 90.69 112 VAL A O 1
ATOM 904 N N . LEU A 1 113 ? -8.518 2.428 5.076 1.00 90.38 113 LEU A N 1
ATOM 905 C CA . LEU A 1 113 ? -8.979 3.173 6.255 1.00 90.38 113 LEU A CA 1
ATOM 906 C C . LEU A 1 113 ? -10.502 3.208 6.356 1.00 90.38 113 LEU A C 1
ATOM 908 O O . LEU A 1 113 ? -11.052 3.073 7.450 1.00 90.38 113 LEU A O 1
ATOM 912 N N . LYS A 1 114 ? -11.188 3.404 5.227 1.00 90.50 114 LYS A N 1
ATOM 913 C CA . LYS A 1 114 ? -12.649 3.375 5.179 1.00 90.50 114 LYS A CA 1
ATOM 914 C C . LYS A 1 114 ? -13.180 1.993 5.569 1.00 90.50 114 LYS A C 1
ATOM 916 O O . LYS A 1 114 ? -14.002 1.917 6.477 1.00 90.50 114 LYS A O 1
ATOM 921 N N . ALA A 1 115 ? -12.659 0.928 4.959 1.00 89.31 115 ALA A N 1
ATOM 922 C CA . ALA A 1 115 ? -13.069 -0.445 5.249 1.00 89.31 115 ALA A CA 1
ATOM 923 C C . ALA A 1 115 ? -12.823 -0.831 6.720 1.00 89.31 115 ALA A C 1
ATOM 925 O O . ALA A 1 115 ? -13.694 -1.409 7.366 1.00 89.31 115 ALA A O 1
ATOM 926 N N . ILE A 1 116 ? -11.676 -0.441 7.291 1.00 88.31 116 ILE A N 1
ATOM 927 C CA . ILE A 1 116 ? -11.366 -0.660 8.711 1.00 88.31 116 ILE A CA 1
ATOM 928 C C . ILE A 1 116 ? -12.391 0.042 9.607 1.00 88.31 116 ILE A C 1
ATOM 930 O O . ILE A 1 116 ? -12.897 -0.568 10.545 1.00 88.31 116 ILE A O 1
ATOM 934 N N . ARG A 1 117 ? 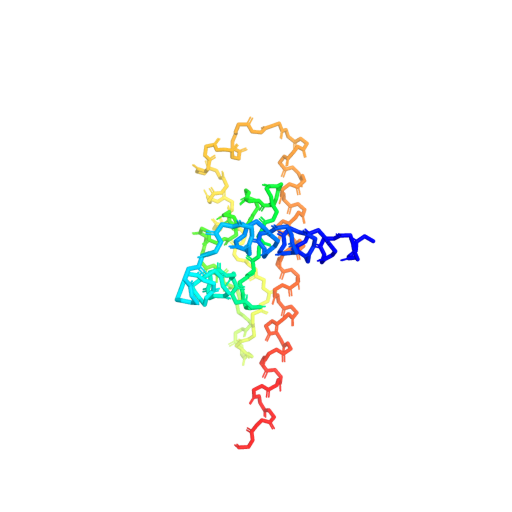-12.724 1.309 9.326 1.00 87.69 117 ARG A N 1
ATOM 935 C CA . ARG A 1 117 ? -13.711 2.068 10.116 1.00 87.69 117 ARG A CA 1
ATOM 936 C C . ARG A 1 117 ? -15.100 1.445 10.044 1.00 87.69 117 ARG A C 1
ATOM 938 O O . ARG A 1 117 ? -15.779 1.356 11.066 1.00 87.69 117 ARG A O 1
ATOM 945 N N . GLU A 1 118 ? -15.514 1.014 8.856 1.00 87.44 118 GLU A N 1
ATOM 946 C CA . GLU A 1 118 ? -16.781 0.310 8.651 1.00 87.44 118 GLU A CA 1
ATOM 947 C C . GLU A 1 118 ? -16.804 -0.987 9.469 1.00 87.44 118 GLU A C 1
ATOM 949 O O . GLU A 1 118 ? -17.714 -1.189 10.274 1.00 87.44 118 GLU A O 1
ATOM 954 N N . HIS A 1 119 ? -15.755 -1.803 9.379 1.00 85.00 119 HIS A N 1
ATOM 955 C CA . HIS A 1 119 ? -15.634 -3.044 10.140 1.00 85.00 119 HIS A CA 1
ATOM 956 C C . HIS A 1 119 ? -15.631 -2.817 11.664 1.00 85.00 119 HIS A C 1
ATOM 958 O O . HIS A 1 119 ? -16.368 -3.479 12.394 1.00 85.00 119 HIS A O 1
ATOM 964 N N . GLU A 1 120 ? -14.877 -1.835 12.163 1.00 83.69 120 GLU A N 1
ATOM 965 C CA . GLU A 1 120 ? -14.865 -1.479 13.589 1.00 83.69 120 GLU A CA 1
ATOM 966 C C . GLU A 1 120 ? -16.237 -0.986 14.082 1.00 83.69 120 GLU A C 1
ATOM 968 O O . GLU A 1 120 ? -16.616 -1.253 15.225 1.00 83.69 120 GLU A O 1
ATOM 973 N N . SER A 1 121 ? -17.005 -0.286 13.240 1.00 79.62 121 SER A N 1
ATOM 974 C CA . SER A 1 121 ? -18.366 0.152 13.581 1.00 79.62 121 SER A CA 1
ATOM 975 C C . SER A 1 121 ? -19.357 -1.017 13.681 1.00 79.62 121 SER A C 1
ATOM 977 O O . SER A 1 121 ? -20.203 -1.040 14.580 1.00 79.62 121 SER A O 1
ATOM 979 N N . LEU A 1 122 ? -19.203 -2.028 12.819 1.00 77.50 122 LEU A N 1
ATOM 980 C CA . LEU A 1 122 ? -20.007 -3.253 12.828 1.00 77.50 122 LEU A CA 1
ATOM 981 C C . LEU A 1 122 ? -19.678 -4.146 14.033 1.00 77.50 122 LEU A C 1
ATOM 983 O O . LEU A 1 122 ? -20.566 -4.765 14.611 1.00 77.50 122 LEU A O 1
ATOM 987 N N . GLN A 1 123 ? -18.417 -4.188 14.467 1.00 75.69 123 GLN A N 1
ATOM 988 C CA . GLN A 1 123 ? -18.034 -4.962 15.652 1.00 75.69 123 GLN A CA 1
ATOM 989 C C . GLN A 1 123 ? -18.553 -4.352 16.959 1.00 75.69 123 GLN A C 1
ATOM 991 O O . GLN A 1 123 ? -18.954 -5.085 17.857 1.00 75.69 123 GLN A O 1
ATOM 996 N N . LYS A 1 124 ? -18.609 -3.018 17.066 1.00 68.94 124 LYS A N 1
ATOM 997 C CA . LYS A 1 124 ? -19.131 -2.324 18.260 1.00 68.94 124 LYS A CA 1
ATOM 998 C C . LYS A 1 124 ? -20.648 -2.450 18.446 1.00 68.94 124 LYS A C 1
ATOM 1000 O O . LYS A 1 124 ? -21.154 -2.081 19.500 1.00 68.94 124 LYS A O 1
ATOM 1005 N N . THR A 1 125 ? -21.373 -2.928 17.436 1.00 59.12 125 THR A N 1
ATOM 1006 C CA . THR A 1 125 ? -22.841 -3.059 17.450 1.00 59.12 125 THR A CA 1
ATOM 1007 C C . THR A 1 125 ? -23.329 -4.486 17.722 1.00 59.12 125 THR A C 1
ATOM 1009 O O . THR A 1 125 ? -24.537 -4.699 17.819 1.00 59.12 125 THR A O 1
ATOM 1012 N N . LYS A 1 126 ? -22.423 -5.458 17.895 1.00 45.94 126 LYS A N 1
ATOM 1013 C CA . LYS A 1 126 ? -22.764 -6.836 18.274 1.00 45.94 126 LYS A CA 1
ATOM 1014 C C . LYS A 1 126 ? -22.781 -6.950 19.817 1.00 45.94 126 LYS A C 1
ATOM 1016 O O . LYS A 1 126 ? -21.762 -6.611 20.417 1.00 45.94 126 LYS A O 1
ATOM 1021 N N . PRO A 1 127 ? -23.916 -7.325 20.445 1.00 48.56 127 PRO A N 1
ATOM 1022 C CA . PRO A 1 127 ? -24.071 -7.383 21.904 1.00 48.56 127 PRO A CA 1
ATOM 1023 C C . PRO A 1 127 ? -23.253 -8.497 22.564 1.00 48.56 127 PRO A C 1
ATOM 1025 O O . PRO A 1 127 ? -22.976 -9.514 21.884 1.00 48.56 127 PRO A O 1
#

=== Feature glossary ===
Legend for the data blocks above and below:

— What the protein is —

The amino-acid sequence is the protein's primary structure: the linear order of residues from the N-terminus to the C-terminus, written in one-letter code. Everything else here — the 3D coordinates, the secondary structure, the domain annotations — is ultimately a consequence of this string.

Functional annotations link the protein to curated databases. InterPro entries identify conserved domains and families by matching the sequence against member-database signatures (Pfam, PROSITE, CDD, …). Gene Ontology (GO) terms describe molecular function, biological process, and cellular component in a controlled vocabulary. CATH places the structure in a hierarchical fold classification (Class/Architecture/Topology/Homologous-superfamily). The organism is the source species.

— Where its atoms are —

Atomic coordinates in PDBx/mmCIF format — the same representation the Protein Data Bank distributes. Each line of the _atom_site loop places one backbone atom in Cartesian space (units: ångströms, origin: arbitrary).

The six renders are orthographic views along the three Cartesian axes in both directions. Representation (cartoon, sticks, or surface) and color scheme (sequence-rainbow or by-chain) vary across proteins so the training set covers all the common visualization conventions.

— Local backbone conformation —

Eight-state secondary structure (DSSP): H is the canonical α-helix, G the tighter 3₁₀-helix, I the wider π-helix; E/B are β-structure, T and S are turns and bends, and '-' is everything else. DSSP derives these from the pattern of main-chain N–H···O=C hydrogen bonds, not from the sequence.

Three-state secondary structure (P-SEA) collapses the eight DSSP classes into helix (a), strand (b), and coil (c). P-SEA assigns these from Cα geometry alone — distances and angles — without requiring backbone oxygens, so it works on any Cα trace.

φ (phi) and ψ (psi) are the two rotatable backbone dihedrals per residue: φ is the C(i-1)–N–Cα–C torsion, ψ is the N–Cα–C–N(i+1) torsion, both in degrees on (−180°, 180°]. α-helical residues cluster near (−60°, −45°); β-strand residues near (−120°, +130°). A Ramachandran plot is simply a scatter of (φ, ψ) for every residue.

— Global shape and packing —

The geometric summary reports three shape descriptors. Rg (radius of gyration) measures how spread out the Cα atoms are about their centre of mass; compact globular proteins have small Rg, elongated or unfolded ones large. Cα contacts (<8 Å, |i−j|>4) count long-range residue pairs in spatial proximity — high for tightly packed folds, near zero for rods or random coil. The bounding-box extents give the protein's footprint along x, y, z in Å.

SASA measures how much of the protein is reachable by solvent. It is computed by rolling a water-sized probe over the atomic surface and summing the exposed area (Å²). Per-residue SASA distinguishes core (buried, low SASA) from surface (exposed, high SASA) residues; total SASA is a whole-molecule size measure.

Plot images: a contact map (which residues are close in 3D, as an N×N binary image), a Ramachandran scatter (backbone torsion angles, revealing secondary-structure composition at a glance), and — for AlphaFold structures — a PAE heatmap (pairwise prediction c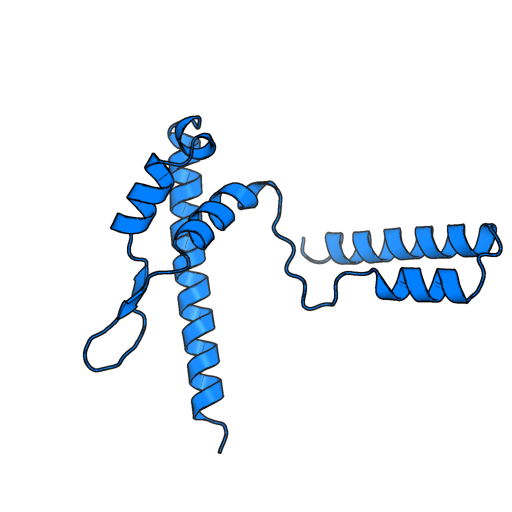onfidence).

— Structural neighborhood —

A 3Di character summarizes, for each residue, the relative orientation of the Cα frame of its nearest spatial neighbor. Because it encodes fold topology rather than chemistry, 3Di alignments detect remote structural similarity that sequence alignment misses.

The Foldseek neighbor list gives the closest experimentally determined structures in the PDB, ranked by structural alignment. TM-score near 1 means near-identical fold; near 0.3 means only rough topology match. This is how one finds what a novel AlphaFold prediction most resembles in the solved-structure universe.

— Confidence and disorder —

For AlphaFold models, the B-factor field carries pLDDT — the model's own estimate of local accuracy on a 0–100 scale. Regions with pLDDT<50 should be treated as essentially unmodeled; they often correspond to intrinsically disordered segments.

Crystallographic B-factors measure how much each atom's electron density is smeared out, in Å². They rise in mobile loops and surface residues and fall in the buried interior. In AlphaFold models this column is repurposed to hold pLDDT instead.

Predicted Aligned Error (PAE) is an AlphaFold confidence matrix: entry (i, j) is the expected error in the position of residue j, in ångströms, when the prediction is superimposed on the true structure at residue i. Low PAE within a block of residues means that block is internally rigid and well-predicted; high PAE between two blocks means their relative placement is uncertain even if each block individually is confident.